Protein AF-A0A8T4DI72-F1 (afdb_monomer_lite)

Structure (mmCIF, N/CA/C/O backbone):
data_AF-A0A8T4DI72-F1
#
_entry.id   AF-A0A8T4DI72-F1
#
loop_
_atom_site.group_PDB
_atom_site.id
_atom_site.type_symbol
_atom_site.label_atom_id
_atom_site.label_alt_id
_atom_site.label_comp_id
_atom_site.label_asym_id
_atom_site.label_entity_id
_atom_site.label_seq_id
_atom_site.pdbx_PDB_ins_code
_atom_site.Cartn_x
_atom_site.Cartn_y
_atom_site.Cartn_z
_atom_site.occupancy
_atom_site.B_iso_or_equiv
_atom_site.auth_seq_id
_atom_site.auth_comp_id
_atom_site.auth_asym_id
_atom_site.auth_atom_id
_atom_site.pdbx_PDB_model_num
ATOM 1 N N . MET A 1 1 ? 12.037 14.834 -6.290 1.00 60.59 1 MET A N 1
ATOM 2 C CA . MET A 1 1 ? 12.516 15.166 -7.660 1.00 60.59 1 MET A CA 1
ATOM 3 C C . MET A 1 1 ? 11.352 15.001 -8.635 1.00 60.59 1 MET A C 1
ATOM 5 O O . MET A 1 1 ? 10.594 14.055 -8.470 1.00 60.59 1 MET A O 1
ATOM 9 N N . GLN A 1 2 ? 11.134 15.890 -9.614 1.00 81.88 2 GLN A N 1
ATOM 10 C CA . GLN A 1 2 ? 10.012 15.704 -10.550 1.00 81.88 2 GLN A CA 1
ATOM 11 C C . GLN A 1 2 ? 10.439 14.781 -11.698 1.00 81.88 2 GLN A C 1
ATOM 13 O O . GLN A 1 2 ? 11.236 15.168 -12.548 1.00 81.88 2 GLN A O 1
ATOM 18 N N . VAL A 1 3 ? 9.948 13.540 -11.690 1.00 88.25 3 VAL A N 1
ATOM 19 C CA . VAL A 1 3 ? 10.231 12.556 -12.745 1.00 88.25 3 VAL A CA 1
ATOM 20 C C . VAL A 1 3 ? 9.427 12.928 -14.000 1.00 88.25 3 VAL A C 1
ATOM 22 O O . VAL A 1 3 ? 8.204 13.061 -13.892 1.00 88.25 3 VAL A O 1
ATOM 25 N N . PRO A 1 4 ? 10.058 13.085 -15.178 1.00 93.19 4 PRO A N 1
ATOM 26 C CA . PRO A 1 4 ? 9.347 13.357 -16.428 1.00 93.19 4 PRO A CA 1
ATOM 27 C C . PRO A 1 4 ? 8.336 12.254 -16.767 1.00 93.19 4 PRO A C 1
ATOM 29 O O . PRO A 1 4 ? 8.618 11.071 -16.578 1.00 93.19 4 PRO A O 1
ATOM 32 N N . THR A 1 5 ? 7.148 12.629 -17.250 1.00 92.94 5 THR A N 1
ATOM 33 C CA . THR A 1 5 ? 6.047 11.674 -17.514 1.00 92.94 5 THR A CA 1
ATOM 34 C C . THR A 1 5 ? 6.316 10.734 -18.690 1.00 92.94 5 THR A C 1
ATOM 36 O O . THR A 1 5 ? 5.751 9.644 -18.742 1.00 92.94 5 THR A O 1
ATOM 39 N N . ASP A 1 6 ? 7.207 11.131 -19.592 1.00 94.88 6 ASP A N 1
ATOM 40 C CA . ASP A 1 6 ? 7.711 10.373 -20.737 1.00 94.88 6 ASP A CA 1
ATOM 41 C C . ASP A 1 6 ? 8.897 9.457 -20.383 1.00 94.88 6 ASP A C 1
ATOM 43 O O . ASP A 1 6 ? 9.331 8.650 -21.206 1.00 94.88 6 ASP A O 1
ATOM 47 N N . HIS A 1 7 ? 9.413 9.528 -19.152 1.00 95.88 7 HIS A N 1
ATOM 48 C CA . HIS A 1 7 ? 10.519 8.684 -18.722 1.00 95.88 7 HIS A CA 1
ATOM 49 C C . HIS A 1 7 ? 10.101 7.198 -18.714 1.00 95.88 7 HIS A C 1
ATOM 51 O O . HIS A 1 7 ? 9.090 6.847 -18.096 1.00 95.88 7 HIS A O 1
ATOM 57 N N . PRO A 1 8 ? 10.905 6.271 -19.272 1.00 95.44 8 PRO A N 1
ATOM 58 C CA . PRO A 1 8 ? 10.538 4.851 -19.374 1.00 95.44 8 PRO A CA 1
ATOM 59 C C . PRO A 1 8 ? 10.293 4.180 -18.012 1.00 95.44 8 PRO A C 1
ATOM 61 O O . PRO A 1 8 ? 9.556 3.205 -17.907 1.00 95.44 8 PRO A O 1
ATOM 64 N N . ARG A 1 9 ? 10.890 4.720 -16.944 1.00 96.12 9 ARG A N 1
ATOM 65 C CA . ARG A 1 9 ? 10.725 4.261 -15.551 1.00 96.12 9 ARG A CA 1
ATOM 66 C C . ARG A 1 9 ? 9.803 5.142 -14.705 1.00 96.12 9 ARG A C 1
ATOM 68 O O . ARG A 1 9 ? 9.846 5.041 -13.482 1.00 96.12 9 ARG A O 1
ATOM 75 N N . TYR A 1 10 ? 9.003 6.017 -15.320 1.00 95.81 10 TYR A N 1
ATOM 76 C CA . TYR A 1 10 ? 8.198 7.017 -14.606 1.00 95.81 10 TYR A CA 1
ATOM 77 C C . TYR A 1 10 ? 7.398 6.420 -13.441 1.00 95.81 10 TYR A C 1
ATOM 79 O O . TYR A 1 10 ? 7.461 6.933 -12.327 1.00 95.81 10 TYR A O 1
ATOM 87 N N . ARG A 1 11 ? 6.697 5.302 -13.674 1.00 94.19 11 ARG A N 1
ATOM 88 C CA . ARG A 1 11 ? 5.857 4.651 -12.655 1.00 94.19 11 ARG A CA 1
ATOM 89 C C . ARG A 1 11 ? 6.662 4.183 -11.439 1.00 94.19 11 ARG A C 1
ATOM 91 O O . ARG A 1 11 ? 6.336 4.584 -10.327 1.00 94.19 11 ARG A O 1
ATOM 98 N N . SER A 1 12 ? 7.722 3.400 -11.651 1.00 96.12 12 SER A N 1
ATOM 99 C CA . SER A 1 12 ? 8.588 2.896 -10.569 1.00 96.12 12 SER A CA 1
ATOM 100 C C . SER A 1 12 ? 9.216 4.049 -9.778 1.00 96.12 12 SER A C 1
ATOM 102 O O . SER A 1 12 ? 9.127 4.080 -8.553 1.00 96.12 12 SER A O 1
ATOM 104 N N . LEU A 1 13 ? 9.745 5.071 -10.460 1.00 96.75 13 LEU A N 1
ATOM 105 C CA . LEU A 1 13 ? 10.348 6.222 -9.783 1.00 96.75 13 LEU A CA 1
ATOM 106 C C . LEU A 1 13 ? 9.318 7.045 -8.996 1.00 96.75 13 LEU A C 1
ATOM 108 O O . LEU A 1 13 ? 9.590 7.444 -7.869 1.00 96.75 13 LEU A O 1
ATOM 112 N N . LYS A 1 14 ? 8.114 7.255 -9.539 1.00 96.19 14 LYS A N 1
ATOM 113 C CA . LYS A 1 14 ? 7.038 7.967 -8.836 1.00 96.19 14 LYS A CA 1
ATOM 114 C C . LYS A 1 14 ? 6.628 7.257 -7.546 1.00 96.19 14 LYS A C 1
ATOM 116 O O . LYS A 1 14 ? 6.424 7.917 -6.534 1.00 96.19 14 LYS A O 1
ATOM 121 N N . ILE A 1 15 ? 6.522 5.929 -7.571 1.00 96.62 15 ILE A N 1
ATOM 122 C CA . ILE A 1 15 ? 6.175 5.122 -6.392 1.00 96.62 15 ILE A CA 1
ATOM 123 C C . ILE A 1 15 ? 7.251 5.258 -5.302 1.00 96.62 15 ILE A C 1
ATOM 125 O O . ILE A 1 15 ? 6.914 5.427 -4.129 1.00 96.62 15 ILE A O 1
ATOM 129 N N . ARG A 1 16 ? 8.538 5.274 -5.675 1.00 97.31 16 ARG A N 1
ATOM 130 C CA . ARG A 1 16 ? 9.635 5.527 -4.725 1.00 97.31 16 ARG A CA 1
ATOM 131 C C . ARG A 1 16 ? 9.524 6.900 -4.070 1.00 97.31 16 ARG A C 1
ATOM 133 O O . ARG A 1 16 ? 9.628 6.990 -2.852 1.00 97.31 16 ARG A O 1
ATOM 140 N N . GLU A 1 17 ? 9.263 7.947 -4.851 1.00 96.00 17 GLU A N 1
ATOM 141 C CA . GLU A 1 17 ? 9.092 9.307 -4.318 1.00 96.00 17 GLU A CA 1
ATOM 142 C C . GLU A 1 17 ? 7.899 9.392 -3.353 1.00 96.00 17 GLU A C 1
ATOM 144 O O . GLU A 1 17 ? 8.000 10.043 -2.316 1.00 96.00 17 GLU A O 1
ATOM 149 N N . LEU A 1 18 ? 6.790 8.693 -3.638 1.00 96.19 18 LEU A N 1
ATOM 150 C CA . LEU A 1 18 ? 5.643 8.625 -2.722 1.00 96.19 18 LEU A CA 1
ATOM 151 C C . LEU A 1 18 ? 6.012 7.986 -1.379 1.00 96.19 18 LEU A C 1
ATOM 153 O O . LEU A 1 18 ? 5.560 8.450 -0.336 1.00 96.19 18 LEU A O 1
ATOM 157 N N . LEU A 1 19 ? 6.854 6.952 -1.381 1.00 97.31 19 LEU A N 1
ATOM 158 C CA . LEU A 1 19 ? 7.314 6.316 -0.147 1.00 97.31 19 LEU A CA 1
ATOM 159 C C . LEU A 1 19 ? 8.327 7.155 0.622 1.00 97.31 19 LEU A C 1
ATOM 161 O O . LEU A 1 19 ? 8.276 7.165 1.850 1.00 97.31 19 LEU A O 1
ATOM 165 N N . VAL A 1 20 ? 9.229 7.852 -0.074 1.00 97.00 20 VAL A N 1
ATOM 166 C CA . VAL A 1 20 ? 10.148 8.812 0.556 1.00 97.00 20 VAL A CA 1
ATOM 167 C C . VAL A 1 20 ? 9.341 9.909 1.239 1.00 97.00 20 VAL A C 1
ATOM 169 O O . VAL A 1 20 ? 9.521 10.130 2.433 1.00 97.00 20 VAL A O 1
ATOM 172 N N . LYS A 1 21 ? 8.364 10.489 0.534 1.00 96.00 21 LYS A N 1
ATOM 173 C CA . LYS A 1 21 ? 7.436 11.455 1.122 1.00 96.00 21 LYS A CA 1
ATOM 174 C C . LYS A 1 21 ? 6.670 10.859 2.305 1.00 96.00 21 LYS A C 1
ATOM 176 O O . LYS A 1 21 ? 6.602 11.469 3.361 1.00 96.00 21 LYS A O 1
ATOM 181 N N . GLY A 1 22 ? 6.158 9.636 2.178 1.00 96.44 22 GLY A N 1
ATOM 182 C CA . GLY A 1 22 ? 5.486 8.947 3.279 1.00 96.44 22 GLY A CA 1
ATOM 183 C C . GLY A 1 22 ? 6.385 8.732 4.503 1.00 96.44 22 GLY A C 1
ATOM 184 O O . GLY A 1 22 ? 5.889 8.736 5.628 1.00 96.44 22 GLY A O 1
ATOM 185 N N . LEU A 1 23 ? 7.697 8.549 4.319 1.00 96.56 23 LEU A N 1
ATOM 186 C CA . LEU A 1 23 ? 8.661 8.472 5.421 1.00 96.56 23 LEU A CA 1
ATOM 187 C C . LEU A 1 23 ? 8.865 9.847 6.071 1.00 96.56 23 LEU A C 1
ATOM 189 O O . LEU A 1 23 ? 8.869 9.933 7.297 1.00 96.56 23 LEU A O 1
ATOM 193 N N . GLU A 1 24 ? 9.016 10.901 5.268 1.00 96.06 24 GLU A N 1
ATOM 194 C CA . GLU A 1 24 ? 9.146 12.292 5.733 1.00 96.06 24 GLU A CA 1
ATOM 195 C C . GLU A 1 24 ? 7.898 12.752 6.503 1.00 96.06 24 GLU A C 1
ATOM 197 O O . GLU A 1 24 ? 8.007 13.360 7.569 1.00 96.06 24 GLU A O 1
ATOM 202 N N . ASP A 1 25 ? 6.716 12.354 6.030 1.00 95.38 25 ASP A N 1
ATOM 203 C CA . ASP A 1 25 ? 5.421 12.611 6.662 1.00 95.38 25 ASP A CA 1
ATOM 204 C C . ASP A 1 25 ? 5.193 11.738 7.916 1.00 95.38 25 ASP A C 1
ATOM 206 O O . ASP A 1 25 ? 4.195 11.899 8.619 1.00 95.38 25 ASP A O 1
ATOM 210 N N . GLY A 1 26 ? 6.111 10.818 8.242 1.00 95.06 26 GLY A N 1
ATOM 211 C CA . GLY A 1 26 ? 6.049 9.943 9.421 1.00 95.06 26 GLY A CA 1
ATOM 212 C C . GLY A 1 26 ? 5.032 8.798 9.322 1.00 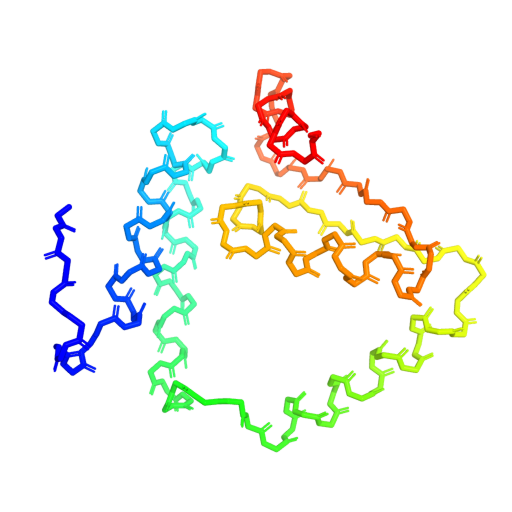95.06 26 GLY A C 1
ATOM 213 O O . GLY A 1 26 ? 4.737 8.148 10.321 1.00 95.06 26 GLY A O 1
ATOM 214 N N . ILE A 1 27 ? 4.505 8.531 8.127 1.00 95.94 27 ILE A N 1
ATOM 215 C CA . ILE A 1 27 ? 3.530 7.472 7.817 1.00 95.94 27 ILE A CA 1
ATOM 216 C C . ILE A 1 27 ? 4.264 6.141 7.577 1.00 95.94 27 ILE A C 1
ATOM 218 O O . ILE A 1 27 ? 3.898 5.079 8.099 1.00 95.94 27 ILE A O 1
ATOM 222 N N . VAL A 1 28 ? 5.356 6.177 6.816 1.00 96.50 28 VAL A N 1
ATOM 223 C CA . VAL A 1 28 ? 6.187 5.017 6.465 1.00 96.50 28 VAL A CA 1
ATOM 224 C C . VAL A 1 28 ? 7.347 4.904 7.453 1.00 96.50 28 VAL A C 1
ATOM 226 O O . VAL A 1 28 ? 7.963 5.890 7.829 1.00 96.50 28 VAL A O 1
ATOM 229 N N . GLY A 1 29 ? 7.665 3.689 7.898 1.00 93.44 29 GLY A N 1
ATOM 230 C CA . GLY A 1 29 ? 8.853 3.439 8.718 1.00 93.44 29 GLY A CA 1
ATOM 231 C C . GLY A 1 29 ? 10.087 3.233 7.839 1.00 93.44 29 GLY A C 1
ATOM 232 O O . GLY A 1 29 ? 9.961 2.795 6.699 1.00 93.44 29 GLY A O 1
ATOM 233 N N . LYS A 1 30 ? 11.299 3.446 8.369 1.00 94.62 30 LYS A N 1
ATOM 234 C CA . LYS A 1 30 ? 12.556 3.244 7.610 1.00 94.62 30 LYS A CA 1
ATOM 235 C C . LYS A 1 30 ? 12.650 1.851 6.966 1.00 94.62 30 LYS A C 1
ATOM 237 O O . LYS A 1 30 ? 13.039 1.715 5.810 1.00 94.62 30 LYS A O 1
ATOM 242 N N . THR A 1 31 ? 12.229 0.814 7.689 1.00 94.81 31 THR A N 1
ATOM 243 C CA . THR A 1 31 ? 12.169 -0.574 7.193 1.00 94.81 31 THR A CA 1
ATOM 244 C C . THR A 1 31 ? 11.139 -0.775 6.078 1.00 94.81 31 THR A C 1
ATOM 246 O O . THR A 1 31 ? 11.288 -1.693 5.273 1.00 94.81 31 THR A O 1
ATOM 249 N N . GLY A 1 32 ? 10.135 0.101 5.982 1.00 94.88 32 GLY A N 1
ATOM 250 C CA . GLY A 1 32 ? 9.142 0.130 4.910 1.00 94.88 32 GLY A CA 1
ATOM 251 C C . GLY A 1 32 ? 9.741 0.483 3.548 1.00 94.88 32 GLY A C 1
ATOM 252 O O . GLY A 1 32 ? 9.336 -0.112 2.550 1.00 94.88 32 GLY A O 1
ATOM 253 N N . LEU A 1 33 ? 10.758 1.356 3.501 1.00 96.75 33 LEU A N 1
ATOM 254 C CA . LEU A 1 33 ? 11.505 1.636 2.266 1.00 96.75 33 LEU A CA 1
ATOM 255 C C . LEU A 1 33 ? 12.273 0.401 1.783 1.00 96.75 33 LEU A C 1
ATOM 257 O O . LEU A 1 33 ? 12.227 0.046 0.608 1.00 96.75 33 LEU A O 1
ATOM 261 N N . ILE A 1 34 ? 12.931 -0.302 2.709 1.00 97.56 34 ILE A N 1
ATOM 262 C CA . ILE A 1 34 ? 13.665 -1.539 2.402 1.00 97.56 34 ILE A CA 1
ATOM 263 C C . ILE A 1 34 ? 12.690 -2.619 1.917 1.00 97.56 34 ILE A C 1
ATOM 265 O O . ILE A 1 34 ? 12.971 -3.331 0.956 1.00 97.56 34 ILE A O 1
ATOM 269 N N . ALA A 1 35 ? 11.526 -2.734 2.563 1.00 97.69 35 ALA A N 1
ATOM 270 C CA . ALA A 1 35 ? 10.478 -3.658 2.146 1.00 97.69 35 ALA A CA 1
ATOM 271 C C . ALA A 1 35 ? 9.978 -3.366 0.728 1.00 97.69 35 ALA A C 1
ATOM 273 O O . ALA A 1 35 ? 9.769 -4.305 -0.038 1.00 97.69 35 ALA A O 1
ATOM 274 N N . HIS A 1 36 ? 9.857 -2.091 0.355 1.00 98.19 36 HIS A N 1
ATOM 275 C CA . HIS A 1 36 ? 9.494 -1.722 -1.005 1.00 98.19 36 HIS A CA 1
ATOM 276 C C . HIS A 1 36 ? 10.550 -2.136 -2.030 1.00 98.19 36 HIS A C 1
ATOM 278 O O . HIS A 1 36 ? 10.197 -2.756 -3.027 1.00 98.19 36 HIS A O 1
ATOM 284 N N . GLY A 1 37 ? 11.837 -1.896 -1.754 1.00 98.06 37 GLY A N 1
ATOM 285 C CA . GLY A 1 37 ? 12.919 -2.328 -2.646 1.00 98.06 37 GLY A CA 1
ATOM 286 C C . GLY A 1 37 ? 12.932 -3.845 -2.885 1.00 98.06 37 GLY A C 1
ATOM 287 O O . GLY A 1 37 ? 13.188 -4.291 -4.002 1.00 98.06 37 GLY A O 1
ATOM 288 N N . ARG A 1 38 ? 12.577 -4.654 -1.871 1.00 98.38 38 ARG A N 1
ATOM 289 C CA . ARG A 1 38 ? 12.369 -6.104 -2.057 1.00 98.38 38 ARG A CA 1
ATOM 290 C C . ARG A 1 38 ? 11.191 -6.402 -2.984 1.00 98.38 38 ARG A C 1
ATOM 292 O O . ARG A 1 38 ? 11.296 -7.293 -3.817 1.00 98.38 38 ARG A O 1
ATOM 299 N N . GLY A 1 39 ? 10.088 -5.668 -2.838 1.00 98.12 39 GLY A N 1
ATOM 300 C CA . GLY A 1 39 ? 8.926 -5.775 -3.719 1.00 98.12 39 GLY A CA 1
ATOM 301 C C . GLY A 1 39 ? 9.270 -5.448 -5.171 1.00 98.12 39 GLY A C 1
ATOM 302 O O . GLY A 1 39 ? 8.971 -6.247 -6.050 1.00 98.12 39 GLY A O 1
ATOM 303 N N . GLU A 1 40 ? 9.976 -4.339 -5.413 1.00 98.06 40 GLU A N 1
ATOM 304 C CA . GLU A 1 40 ? 10.427 -3.962 -6.758 1.00 98.06 40 GLU A CA 1
ATOM 305 C C . GLU A 1 40 ? 11.312 -5.041 -7.386 1.00 98.06 40 GLU A C 1
ATOM 307 O O . GLU A 1 40 ? 11.138 -5.350 -8.559 1.00 98.06 40 GLU A O 1
ATOM 312 N N . ALA A 1 41 ? 12.217 -5.666 -6.622 1.00 98.50 41 ALA A N 1
ATOM 313 C CA . ALA A 1 41 ? 13.046 -6.758 -7.135 1.00 98.50 41 ALA A CA 1
ATOM 314 C C . ALA A 1 41 ? 12.207 -7.927 -7.692 1.00 98.50 41 ALA A C 1
ATOM 316 O O . ALA A 1 41 ? 12.524 -8.447 -8.760 1.00 98.50 41 ALA A O 1
ATOM 317 N N . PHE A 1 42 ? 11.118 -8.309 -7.014 1.00 98.31 42 PHE A N 1
ATOM 318 C CA . PHE A 1 42 ? 10.175 -9.302 -7.544 1.00 98.31 42 PHE A CA 1
ATOM 319 C C . PHE A 1 42 ? 9.342 -8.759 -8.705 1.00 98.31 42 PHE A C 1
ATOM 321 O O . PHE A 1 42 ? 9.073 -9.494 -9.650 1.00 98.31 42 PHE A O 1
ATOM 328 N N . ASP A 1 43 ? 8.957 -7.486 -8.667 1.00 98.06 43 ASP A N 1
ATOM 329 C CA . ASP A 1 43 ? 8.183 -6.857 -9.738 1.00 98.06 43 ASP A CA 1
ATOM 330 C C . ASP A 1 43 ? 8.957 -6.870 -11.068 1.00 98.06 43 ASP A C 1
ATOM 332 O O . ASP A 1 43 ? 8.398 -7.207 -12.111 1.00 98.06 43 ASP A O 1
ATOM 336 N N . TYR A 1 44 ? 10.279 -6.653 -11.025 1.00 97.69 44 TYR A N 1
ATOM 337 C CA . TYR A 1 44 ? 11.164 -6.843 -12.181 1.00 97.69 44 TYR A CA 1
ATOM 338 C C . TYR A 1 44 ? 11.132 -8.284 -12.719 1.00 97.69 44 TYR A C 1
ATOM 340 O O . TYR A 1 44 ? 11.089 -8.473 -13.935 1.00 97.69 44 TYR A O 1
ATOM 348 N N . LEU A 1 45 ? 11.117 -9.302 -11.846 1.00 98.19 45 LEU A N 1
ATOM 349 C CA . LEU A 1 45 ? 11.003 -10.710 -12.263 1.00 98.19 45 LEU A CA 1
ATOM 350 C C . LEU A 1 45 ? 9.645 -11.012 -12.912 1.00 98.19 45 LEU A C 1
ATOM 352 O O . LEU A 1 45 ? 9.569 -11.826 -13.829 1.00 98.19 45 LEU A O 1
ATOM 356 N N . TYR A 1 46 ? 8.586 -10.326 -12.477 1.00 97.38 46 TYR A N 1
ATOM 357 C CA . TYR A 1 46 ? 7.242 -10.423 -13.051 1.00 97.38 46 TYR A CA 1
ATOM 358 C C . TYR A 1 46 ? 6.975 -9.405 -14.168 1.00 97.38 46 TYR A C 1
ATOM 360 O O . TYR A 1 46 ? 5.821 -9.181 -14.539 1.00 97.38 46 TYR A O 1
AT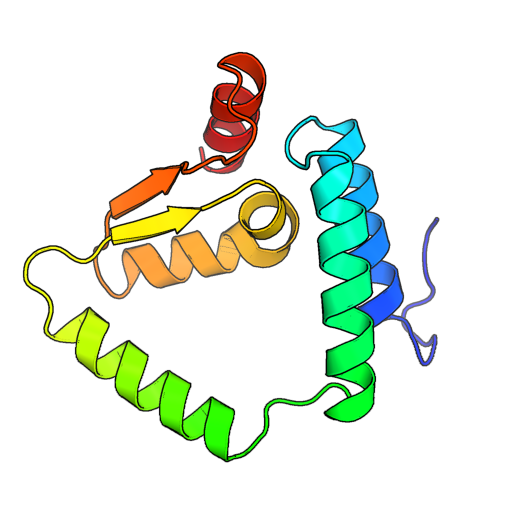OM 368 N N . ALA A 1 47 ? 8.024 -8.801 -14.733 1.00 97.19 47 ALA A N 1
ATOM 369 C CA . ALA A 1 47 ? 7.930 -7.837 -15.827 1.00 97.19 47 ALA A CA 1
ATOM 370 C C . ALA A 1 47 ? 6.967 -6.662 -15.551 1.00 97.19 47 ALA A C 1
ATOM 372 O O . ALA A 1 47 ? 6.370 -6.123 -16.488 1.00 97.19 47 ALA A O 1
ATOM 373 N N . GLU A 1 48 ? 6.817 -6.280 -14.279 1.00 97.44 48 GLU A N 1
ATOM 374 C CA . GLU A 1 48 ? 6.028 -5.136 -13.801 1.00 97.44 48 GLU A CA 1
ATOM 375 C C . GLU A 1 48 ? 4.559 -5.184 -14.242 1.00 97.44 48 GLU A C 1
ATOM 377 O O . GLU A 1 48 ? 3.948 -4.176 -14.618 1.00 97.44 48 GLU A O 1
ATOM 382 N N . LYS A 1 49 ? 3.990 -6.395 -14.265 1.00 97.12 49 LYS A N 1
ATOM 383 C CA . LYS A 1 49 ? 2.624 -6.663 -14.726 1.00 97.12 49 LYS A CA 1
ATOM 384 C C . LYS A 1 49 ? 1.928 -7.687 -13.842 1.00 97.12 49 LYS A C 1
ATOM 386 O O . LYS A 1 49 ? 2.530 -8.658 -13.384 1.00 97.12 49 LYS A O 1
ATOM 391 N N . SER A 1 50 ? 0.617 -7.516 -13.688 1.00 97.94 50 SER A N 1
ATOM 392 C CA . SER A 1 50 ? -0.246 -8.527 -13.080 1.00 97.94 50 SER A CA 1
ATOM 393 C C . SER A 1 50 ? -0.255 -9.794 -13.933 1.00 97.94 50 SER A C 1
ATOM 395 O O . SER A 1 50 ? -0.662 -9.777 -15.095 1.00 97.94 50 SER A O 1
ATOM 397 N N . GLN A 1 51 ? 0.196 -10.893 -13.341 1.00 98.31 51 GLN A N 1
ATOM 398 C CA . GLN A 1 51 ? 0.268 -12.200 -13.987 1.00 98.31 51 GLN A CA 1
ATOM 399 C C . GLN A 1 51 ? -1.082 -12.926 -13.942 1.00 98.31 51 GLN A C 1
ATOM 401 O O . GLN A 1 51 ? -1.936 -12.609 -13.114 1.00 98.31 51 GLN A O 1
ATOM 406 N N . GLY A 1 52 ? -1.266 -13.947 -14.787 1.00 98.44 52 GLY A N 1
ATOM 407 C CA . GLY A 1 52 ? -2.516 -14.720 -14.848 1.00 98.44 52 GLY A CA 1
ATOM 408 C C . GLY A 1 52 ? -2.935 -15.309 -13.495 1.00 98.44 52 GLY A C 1
ATOM 409 O O . GLY A 1 52 ? -4.068 -15.105 -13.066 1.00 98.44 52 GLY A O 1
ATOM 410 N N . PHE A 1 53 ? -1.993 -15.927 -12.774 1.00 97.94 53 PHE A N 1
ATOM 411 C CA . PHE A 1 53 ? -2.239 -16.472 -11.432 1.00 97.94 53 PHE A CA 1
ATOM 412 C C . PHE A 1 53 ? -2.642 -15.389 -10.417 1.00 97.94 53 PHE A C 1
ATOM 414 O O . PHE A 1 53 ? -3.447 -15.636 -9.523 1.00 97.94 53 PHE A O 1
ATOM 421 N N . ALA A 1 54 ? -2.110 -14.169 -10.556 1.00 98.38 54 ALA A N 1
ATOM 422 C CA . ALA A 1 54 ? -2.443 -13.061 -9.668 1.00 98.38 54 ALA A CA 1
ATOM 423 C C . ALA A 1 54 ? -3.866 -12.557 -9.937 1.00 98.38 54 ALA A C 1
ATOM 425 O O . ALA A 1 54 ? -4.605 -12.281 -8.998 1.00 98.38 54 ALA A O 1
ATOM 426 N N . LEU A 1 55 ? -4.279 -12.483 -11.206 1.00 98.62 55 LEU A N 1
ATOM 427 C CA . LEU A 1 55 ? -5.643 -12.100 -11.582 1.00 98.62 55 LEU A CA 1
ATOM 428 C C . LEU A 1 55 ? -6.682 -13.122 -11.101 1.00 98.62 55 LEU A C 1
ATOM 430 O O . LEU A 1 55 ? -7.765 -12.734 -10.665 1.00 98.62 55 LEU A O 1
ATOM 434 N N . GLU A 1 56 ? -6.353 -14.412 -11.147 1.00 98.69 56 GLU A N 1
ATOM 435 C CA . GLU A 1 56 ? -7.197 -15.475 -10.597 1.00 98.69 56 GLU A CA 1
ATOM 436 C C . GLU A 1 56 ? -7.340 -15.349 -9.073 1.00 98.69 56 GLU A C 1
ATOM 438 O O . GLU A 1 56 ? -8.459 -15.316 -8.558 1.00 98.69 56 GLU A O 1
ATOM 443 N N . ALA A 1 57 ? -6.225 -15.158 -8.361 1.00 98.62 57 ALA A N 1
ATOM 444 C CA . ALA A 1 57 ? -6.234 -14.932 -6.918 1.00 98.62 57 ALA A CA 1
ATOM 445 C C . ALA A 1 57 ? -7.014 -13.665 -6.525 1.00 98.62 57 ALA A C 1
ATOM 447 O O . ALA A 1 57 ? -7.756 -13.681 -5.547 1.00 98.62 57 ALA A O 1
ATOM 448 N N . ILE A 1 58 ? -6.906 -12.578 -7.300 1.00 98.38 58 ILE A N 1
ATOM 449 C CA . ILE A 1 58 ? -7.681 -11.346 -7.075 1.00 98.38 58 ILE A CA 1
ATOM 450 C C . ILE A 1 58 ? -9.187 -11.624 -7.169 1.00 98.38 58 ILE A C 1
ATOM 452 O O . ILE A 1 58 ? -9.941 -11.152 -6.320 1.00 98.38 58 ILE A O 1
ATOM 456 N N . ARG A 1 59 ? -9.637 -12.412 -8.158 1.00 98.44 59 ARG A N 1
ATOM 457 C CA . ARG A 1 59 ? -11.058 -12.778 -8.301 1.00 98.44 59 ARG A CA 1
ATOM 458 C C . ARG A 1 59 ? -11.556 -13.607 -7.120 1.00 98.44 59 ARG A C 1
ATOM 460 O O . ARG A 1 59 ? -12.634 -13.322 -6.603 1.00 98.44 59 ARG A O 1
ATOM 467 N N . ALA A 1 60 ? -10.772 -14.592 -6.682 1.00 98.62 60 ALA A N 1
ATOM 468 C CA . ALA A 1 60 ? -11.109 -15.406 -5.517 1.00 98.62 60 ALA A CA 1
ATOM 469 C C . ALA A 1 60 ? -11.184 -14.555 -4.239 1.00 98.62 60 ALA A C 1
ATOM 471 O O . ALA A 1 60 ? -12.180 -14.614 -3.526 1.00 98.62 60 ALA A O 1
ATOM 472 N N . SER A 1 61 ? -10.192 -13.693 -3.994 1.00 97.75 61 SER A N 1
ATOM 473 C CA . SER A 1 61 ? -10.180 -12.778 -2.846 1.00 97.75 61 SER A CA 1
ATOM 474 C C . SER A 1 61 ? -11.366 -11.814 -2.849 1.00 97.75 61 SER A C 1
ATOM 476 O O . SER A 1 61 ? -11.959 -11.581 -1.801 1.00 97.75 61 SER A O 1
ATOM 478 N N . ALA A 1 62 ? -11.752 -11.285 -4.014 1.00 97.19 62 ALA A N 1
ATOM 479 C CA . ALA A 1 62 ? -12.931 -10.430 -4.132 1.00 97.19 62 ALA A CA 1
ATOM 480 C C . ALA A 1 62 ? -14.220 -11.178 -3.752 1.00 97.19 62 ALA A C 1
ATOM 482 O O . ALA A 1 62 ? -15.035 -10.639 -3.008 1.00 97.19 62 ALA A O 1
ATOM 483 N N . ALA A 1 63 ? -14.387 -12.426 -4.206 1.00 97.44 63 ALA A N 1
ATOM 484 C CA . ALA A 1 63 ? -15.523 -13.258 -3.812 1.00 97.44 63 ALA A CA 1
ATOM 485 C C . ALA A 1 63 ? -15.523 -13.546 -2.302 1.00 97.44 63 ALA A C 1
ATOM 487 O O . ALA A 1 63 ? -16.558 -13.410 -1.659 1.00 97.44 63 ALA A O 1
ATOM 488 N N . THR A 1 64 ? -14.363 -13.872 -1.724 1.00 97.12 64 THR A N 1
ATOM 489 C CA . THR A 1 64 ? -14.216 -14.081 -0.277 1.00 97.12 64 THR A CA 1
ATOM 490 C C . THR A 1 64 ? -14.627 -12.846 0.519 1.00 97.12 64 THR A C 1
ATOM 492 O O . THR A 1 64 ? -15.358 -12.970 1.494 1.00 97.12 64 THR A O 1
ATOM 495 N N . LEU A 1 65 ? -14.198 -11.654 0.095 1.00 96.94 65 LEU A N 1
ATOM 496 C CA . LEU A 1 65 ? -14.552 -10.401 0.764 1.00 96.94 65 LEU A CA 1
ATOM 497 C C . LEU A 1 65 ? -16.047 -10.077 0.648 1.00 96.94 65 LEU A C 1
ATOM 499 O O . LEU A 1 65 ? -16.634 -9.604 1.612 1.00 96.94 65 LEU A O 1
ATOM 503 N N . LEU A 1 66 ? -16.669 -10.360 -0.502 1.00 96.25 66 LEU A N 1
ATOM 504 C CA . LEU A 1 66 ? -18.108 -10.160 -0.717 1.00 96.25 66 LEU A CA 1
ATOM 505 C C . LEU A 1 66 ? -18.987 -11.115 0.103 1.00 96.25 66 LEU A C 1
ATOM 507 O O . LEU A 1 66 ? -20.136 -10.786 0.383 1.00 96.25 66 LEU A O 1
ATOM 511 N N . LEU A 1 67 ? -18.474 -12.299 0.437 1.00 96.38 67 LEU A N 1
ATOM 512 C CA . LEU A 1 67 ? -19.195 -13.330 1.189 1.00 96.38 67 LEU A CA 1
ATOM 513 C C . LEU A 1 67 ? -18.912 -13.293 2.696 1.00 96.38 67 LEU A C 1
ATOM 515 O O . LEU A 1 67 ? -19.499 -14.078 3.436 1.00 96.38 67 LEU A O 1
ATOM 519 N N . ALA A 1 68 ? -17.994 -12.441 3.151 1.00 97.25 68 ALA A N 1
ATOM 520 C CA . ALA A 1 68 ? -17.641 -12.338 4.558 1.00 97.25 68 ALA A CA 1
ATOM 521 C C . ALA A 1 68 ? -18.710 -11.566 5.346 1.00 97.25 68 ALA A C 1
ATOM 523 O O . ALA A 1 68 ? -19.185 -10.528 4.892 1.00 97.25 68 ALA A O 1
ATOM 524 N N . ASP A 1 69 ? -19.020 -12.025 6.562 1.00 96.25 69 ASP A N 1
ATOM 525 C CA . ASP A 1 69 ? -19.956 -11.325 7.456 1.00 96.25 69 ASP A CA 1
ATOM 526 C C . ASP A 1 69 ? -19.366 -10.010 7.997 1.00 96.25 69 ASP A C 1
ATOM 528 O O . ASP A 1 69 ? -20.065 -9.008 8.137 1.00 96.25 69 ASP A O 1
ATOM 532 N N . HIS A 1 70 ? -18.060 -10.011 8.288 1.00 96.25 70 HIS A N 1
ATOM 533 C CA . HIS A 1 70 ? -17.335 -8.882 8.879 1.00 96.25 70 HIS A CA 1
ATOM 534 C C . HIS A 1 70 ? -15.953 -8.707 8.222 1.00 96.25 70 HIS A C 1
ATOM 536 O O . HIS A 1 70 ? -14.929 -9.024 8.837 1.00 96.25 70 HIS A O 1
ATOM 542 N N . PRO A 1 71 ? -15.888 -8.276 6.948 1.00 97.31 71 PRO A N 1
ATOM 543 C CA . PRO A 1 71 ? -14.616 -8.048 6.276 1.00 97.31 71 PRO A CA 1
ATOM 544 C C . PRO A 1 71 ? -13.880 -6.849 6.889 1.00 97.31 71 PRO A C 1
ATOM 546 O O . PRO A 1 71 ? -14.461 -5.788 7.110 1.00 97.31 71 PRO A O 1
ATOM 549 N N . VAL A 1 72 ? -12.572 -7.006 7.103 1.00 97.81 72 VAL A N 1
ATOM 550 C CA . VAL A 1 72 ? -11.681 -5.941 7.584 1.00 97.81 72 VAL A CA 1
ATOM 551 C C . VAL A 1 72 ? -10.468 -5.842 6.663 1.00 97.81 72 VAL A C 1
ATOM 553 O O . VAL A 1 72 ? -9.831 -6.848 6.341 1.00 97.81 72 VAL A O 1
ATOM 556 N N . ILE A 1 73 ? -10.127 -4.625 6.240 1.00 97.56 73 ILE A N 1
ATOM 557 C CA . ILE A 1 73 ? -8.949 -4.322 5.427 1.00 97.56 73 ILE A CA 1
ATOM 558 C C . ILE A 1 73 ? -7.866 -3.739 6.336 1.00 97.56 73 ILE A C 1
ATOM 560 O O . ILE A 1 73 ? -7.987 -2.628 6.849 1.00 97.56 73 ILE A O 1
ATOM 564 N N . SER A 1 74 ? -6.770 -4.475 6.508 1.00 97.31 74 SER A N 1
ATOM 565 C CA . SER A 1 74 ? -5.623 -3.995 7.276 1.00 97.31 74 SER A CA 1
ATOM 566 C C . SER A 1 74 ? -4.781 -3.000 6.471 1.00 97.31 74 S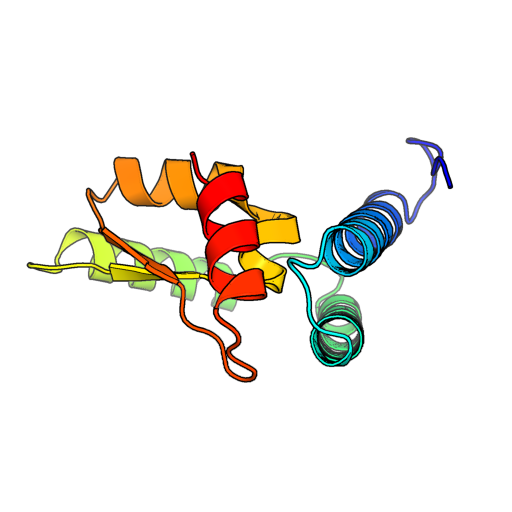ER A C 1
ATOM 568 O O . SER A 1 74 ? -4.438 -3.235 5.310 1.00 97.31 74 SER A O 1
ATOM 570 N N . VAL A 1 75 ? -4.401 -1.897 7.112 1.00 97.69 75 VAL A N 1
ATOM 571 C CA . VAL A 1 75 ? -3.576 -0.829 6.549 1.00 97.69 75 VAL A CA 1
ATOM 572 C C . VAL A 1 75 ? -2.320 -0.651 7.387 1.00 97.69 75 VAL A C 1
ATOM 574 O O . VAL A 1 75 ? -2.368 -0.467 8.600 1.00 97.69 75 VAL A O 1
ATOM 577 N N . ASN A 1 76 ? -1.176 -0.614 6.709 1.00 96.50 76 ASN A N 1
ATOM 578 C CA . ASN A 1 76 ? 0.088 -0.175 7.286 1.00 96.50 76 ASN A CA 1
ATOM 579 C C . ASN A 1 76 ? 0.580 1.108 6.597 1.00 96.50 76 ASN A C 1
ATOM 581 O O . ASN A 1 76 ? -0.029 1.603 5.649 1.00 96.50 76 ASN A O 1
ATOM 585 N N . GLY A 1 77 ? 1.731 1.624 7.032 1.00 96.62 77 GLY A N 1
ATOM 586 C CA . GLY A 1 77 ? 2.304 2.843 6.454 1.00 96.62 77 GLY A CA 1
ATOM 587 C C . GLY A 1 77 ? 2.585 2.789 4.945 1.00 96.62 77 GLY A C 1
ATOM 588 O O . GLY A 1 77 ? 2.396 3.788 4.262 1.00 96.62 77 GLY A O 1
ATOM 589 N N . ASN A 1 78 ? 3.004 1.642 4.398 1.00 97.62 78 ASN A N 1
ATOM 590 C CA . ASN A 1 78 ? 3.260 1.516 2.958 1.00 97.62 78 ASN A CA 1
ATOM 591 C C . ASN A 1 78 ? 1.947 1.542 2.161 1.00 97.62 78 ASN A C 1
ATOM 593 O O . ASN A 1 78 ? 1.886 2.187 1.119 1.00 97.62 78 ASN A O 1
ATOM 597 N N . VAL A 1 79 ? 0.898 0.880 2.661 1.00 97.88 79 VAL A N 1
ATOM 598 C CA . VAL A 1 79 ? -0.449 0.924 2.064 1.00 97.88 79 VAL A CA 1
ATOM 599 C C . VAL A 1 79 ? -0.981 2.357 2.076 1.00 97.88 79 VAL A C 1
ATOM 601 O O . VAL A 1 79 ? -1.395 2.867 1.037 1.00 97.88 79 VAL A O 1
ATOM 604 N N . ALA A 1 80 ? -0.874 3.034 3.222 1.00 96.94 80 ALA A N 1
ATOM 605 C CA . ALA A 1 80 ? -1.284 4.425 3.393 1.00 96.94 80 ALA A CA 1
ATOM 606 C C . ALA A 1 80 ? -0.564 5.388 2.430 1.00 96.94 80 ALA A C 1
ATOM 608 O O . ALA A 1 80 ? -1.187 6.292 1.885 1.00 96.94 80 ALA A O 1
ATOM 609 N N . ALA A 1 81 ? 0.733 5.188 2.187 1.00 97.00 81 ALA A N 1
ATOM 610 C CA . ALA A 1 81 ? 1.504 6.046 1.289 1.00 97.00 81 ALA A CA 1
ATOM 611 C C . ALA A 1 81 ? 1.228 5.794 -0.204 1.00 97.00 81 ALA A C 1
ATOM 613 O O . ALA A 1 81 ? 1.375 6.709 -1.013 1.00 97.00 81 ALA A O 1
ATOM 614 N N . LEU A 1 82 ? 0.867 4.563 -0.585 1.00 97.38 82 LEU A N 1
ATOM 615 C CA . LEU A 1 82 ? 0.813 4.159 -1.994 1.00 97.38 82 LEU A CA 1
ATOM 616 C C . LEU A 1 82 ? -0.595 4.069 -2.576 1.00 97.38 82 LEU A C 1
ATOM 618 O O . LEU A 1 82 ? -0.786 4.443 -3.729 1.00 97.38 82 LEU A O 1
ATOM 622 N N . VAL A 1 83 ? -1.551 3.536 -1.816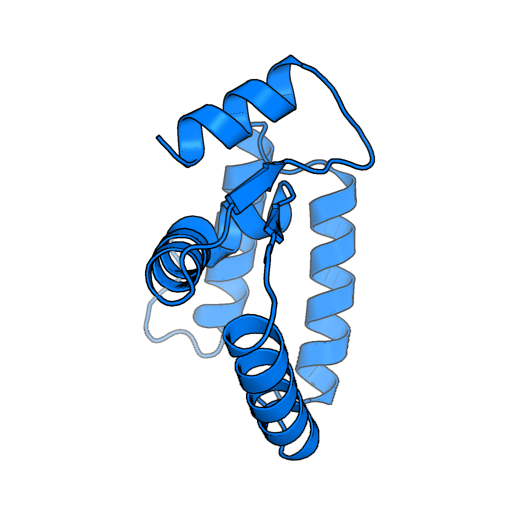 1.00 97.44 83 VAL A N 1
ATOM 623 C CA . VAL A 1 83 ? -2.861 3.109 -2.343 1.00 97.44 83 VAL A CA 1
ATOM 624 C C . VAL A 1 83 ? -4.007 3.483 -1.405 1.00 97.44 83 VAL A C 1
ATOM 626 O O . VAL A 1 83 ? -5.000 2.764 -1.279 1.00 97.44 83 VAL A O 1
ATOM 629 N N . ARG A 1 84 ? -3.873 4.606 -0.690 1.00 96.06 84 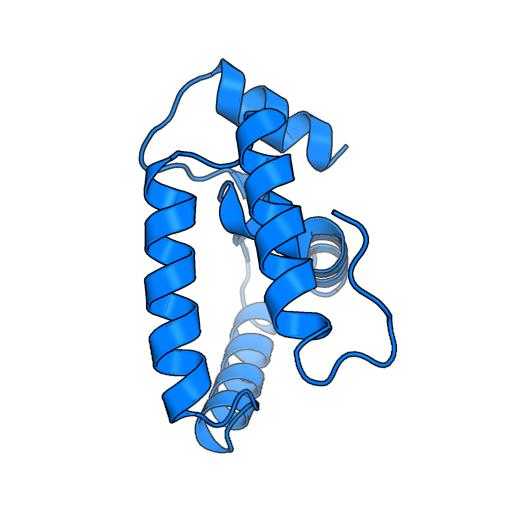ARG A N 1
ATOM 630 C CA . ARG A 1 84 ? -4.900 5.096 0.240 1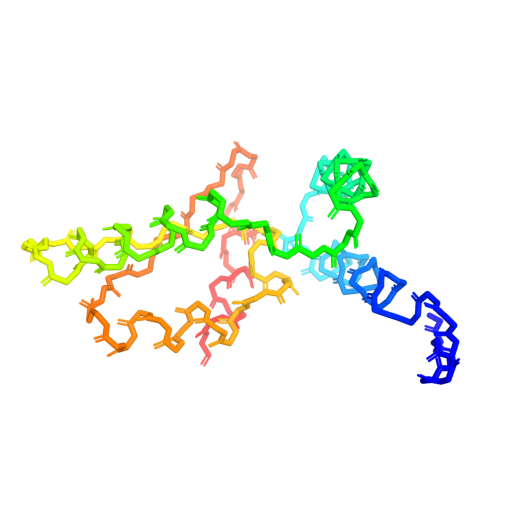.00 96.06 84 ARG A CA 1
ATOM 631 C C . ARG A 1 84 ? -6.267 5.217 -0.430 1.00 96.06 84 ARG A C 1
ATOM 633 O O . ARG A 1 84 ? -7.252 4.700 0.088 1.00 96.06 84 ARG A O 1
ATOM 640 N N . SER A 1 85 ? -6.333 5.935 -1.549 1.00 96.44 85 SER A N 1
ATOM 641 C CA . SER A 1 85 ? -7.600 6.247 -2.217 1.00 96.44 85 SER A CA 1
ATOM 642 C C . SER A 1 85 ? -8.304 4.975 -2.689 1.00 96.44 85 SER A C 1
ATOM 644 O O . SER A 1 85 ? -9.514 4.838 -2.534 1.00 96.44 85 SER A O 1
ATOM 646 N N . GLU A 1 86 ? -7.537 4.018 -3.203 1.00 97.25 86 GLU A N 1
ATOM 647 C CA . GLU A 1 86 ? -7.992 2.702 -3.637 1.00 97.25 86 GLU A CA 1
ATOM 648 C C . GLU A 1 86 ? -8.438 1.841 -2.452 1.00 97.25 86 GLU A C 1
ATOM 650 O O . GLU A 1 86 ? -9.436 1.138 -2.559 1.00 97.25 86 GLU A O 1
ATOM 655 N N . THR A 1 87 ? -7.754 1.936 -1.308 1.00 97.38 87 THR A N 1
ATOM 656 C CA . THR A 1 87 ? -8.148 1.251 -0.066 1.00 97.38 87 THR A CA 1
ATOM 657 C C . THR A 1 87 ? -9.504 1.756 0.429 1.00 97.38 87 THR A C 1
ATOM 659 O O . THR A 1 87 ? -10.379 0.951 0.735 1.00 97.38 87 THR A O 1
ATOM 662 N N . ILE A 1 88 ? -9.714 3.079 0.443 1.00 96.12 88 ILE A N 1
ATOM 663 C CA . ILE A 1 88 ? -11.001 3.699 0.802 1.00 96.12 88 ILE A CA 1
ATOM 664 C C . ILE A 1 88 ? -12.091 3.319 -0.209 1.00 96.12 88 ILE A C 1
ATOM 666 O O . ILE A 1 88 ? -13.232 3.058 0.165 1.00 96.12 88 ILE A O 1
ATOM 670 N N . ALA A 1 89 ? -11.764 3.302 -1.503 1.00 96.44 89 ALA A N 1
ATOM 671 C CA . ALA A 1 89 ? -12.713 2.900 -2.535 1.00 96.44 89 ALA A CA 1
ATOM 672 C C . ALA A 1 89 ? -13.124 1.430 -2.372 1.00 96.44 89 ALA A C 1
ATOM 674 O O . ALA A 1 89 ? -14.312 1.124 -2.427 1.00 96.44 89 ALA A O 1
ATOM 675 N N . LEU A 1 90 ? -12.160 0.538 -2.119 1.00 96.38 90 LEU A N 1
ATOM 676 C CA . LEU A 1 90 ? -12.424 -0.873 -1.866 1.00 96.38 90 LEU A CA 1
ATOM 677 C C . LEU A 1 90 ? -13.289 -1.047 -0.618 1.00 96.38 90 LEU A C 1
ATOM 679 O O . LEU A 1 90 ? -14.314 -1.712 -0.703 1.00 96.38 90 LEU A O 1
ATOM 683 N N . SER A 1 91 ? -12.948 -0.400 0.501 1.00 95.81 91 SER A N 1
ATOM 684 C CA . SER A 1 91 ? -13.712 -0.541 1.745 1.00 95.81 91 SER A CA 1
ATOM 685 C C . SER A 1 91 ? -15.178 -0.137 1.577 1.00 95.81 91 SER A C 1
ATOM 687 O O . SER A 1 91 ? -16.055 -0.816 2.093 1.00 95.81 91 SER A O 1
ATOM 689 N N . LYS A 1 92 ? -15.467 0.896 0.775 1.00 94.44 92 LYS A N 1
ATOM 690 C CA . LYS A 1 92 ? -16.839 1.334 0.463 1.00 94.44 92 LYS A CA 1
ATOM 691 C C . LYS A 1 92 ? -17.609 0.373 -0.445 1.00 94.44 92 LYS A C 1
ATOM 693 O O . LYS A 1 92 ? -18.833 0.335 -0.367 1.00 94.44 92 LYS A O 1
ATOM 698 N N . LEU A 1 93 ? -16.921 -0.358 -1.325 1.00 95.06 93 LEU A N 1
ATOM 699 C CA . LEU A 1 93 ? -17.550 -1.329 -2.230 1.00 95.06 93 LEU A CA 1
ATOM 700 C C . LEU A 1 93 ? -17.956 -2.620 -1.511 1.00 95.06 93 LEU A C 1
ATOM 702 O O . LEU A 1 93 ? -18.926 -3.256 -1.914 1.00 95.06 93 LEU A O 1
ATOM 706 N N . ILE A 1 94 ? -17.211 -3.000 -0.474 1.00 92.44 94 ILE A N 1
ATOM 707 C CA . ILE A 1 94 ? -17.420 -4.227 0.306 1.00 92.44 94 ILE A CA 1
ATOM 708 C C . ILE A 1 94 ? -17.641 -3.912 1.792 1.00 92.44 94 ILE A C 1
ATOM 710 O O . ILE A 1 94 ? -17.010 -4.568 2.610 1.00 92.44 94 ILE A O 1
ATOM 714 N N . PRO A 1 95 ? -18.501 -2.920 2.115 1.00 83.62 95 PRO A N 1
ATOM 715 C CA . PRO A 1 95 ? -18.550 -2.123 3.361 1.00 83.62 95 PRO A CA 1
ATOM 716 C C . PRO A 1 95 ? -17.696 -2.671 4.516 1.00 83.62 95 PRO A C 1
ATOM 718 O O . PRO A 1 95 ? -18.211 -3.151 5.520 1.00 83.62 95 PRO A O 1
ATOM 721 N N . ALA A 1 96 ? -16.378 -2.617 4.332 1.00 95.75 96 ALA A N 1
ATOM 722 C CA . ALA A 1 96 ? -15.397 -3.262 5.188 1.00 95.75 96 ALA A CA 1
ATOM 723 C C . ALA A 1 96 ? -14.795 -2.215 6.109 1.00 95.75 96 ALA A C 1
ATOM 725 O O . ALA A 1 96 ? -14.516 -1.089 5.679 1.00 95.75 96 ALA A O 1
ATOM 726 N N . ASP A 1 97 ? -14.527 -2.601 7.349 1.00 96.50 97 ASP A N 1
ATOM 727 C CA . ASP A 1 97 ? -13.779 -1.739 8.250 1.00 96.50 97 ASP A CA 1
ATOM 728 C C . ASP A 1 97 ? -12.323 -1.633 7.782 1.00 96.50 97 ASP A C 1
ATOM 730 O O . ASP A 1 97 ? -11.756 -2.566 7.206 1.00 96.50 97 ASP A O 1
ATOM 734 N N . ILE A 1 98 ? -11.703 -0.479 8.020 1.00 96.88 98 ILE A N 1
ATOM 735 C CA . ILE A 1 98 ? -10.270 -0.282 7.802 1.00 96.88 98 ILE A CA 1
ATOM 736 C C . ILE A 1 98 ? -9.585 -0.278 9.165 1.00 96.88 98 ILE A C 1
ATOM 738 O O . ILE A 1 98 ? -9.888 0.560 10.012 1.00 96.88 98 ILE A O 1
ATOM 742 N N . GLU A 1 99 ? -8.617 -1.173 9.354 1.00 97.50 99 GLU A N 1
ATOM 743 C CA . GLU A 1 99 ? -7.853 -1.274 10.597 1.00 97.50 99 GLU A CA 1
ATOM 744 C C . GLU A 1 99 ? -6.388 -0.893 10.372 1.00 97.50 99 GLU A C 1
ATOM 746 O O . GLU A 1 99 ? -5.686 -1.498 9.559 1.00 97.50 99 GLU A O 1
ATOM 751 N N . ILE A 1 100 ? -5.892 0.088 11.129 1.00 97.25 100 ILE A N 1
ATOM 752 C CA . ILE A 1 100 ? -4.466 0.427 11.135 1.00 97.25 100 ILE A CA 1
ATOM 753 C C . ILE A 1 100 ? -3.714 -0.635 11.942 1.00 97.25 100 ILE A C 1
ATOM 755 O O . ILE A 1 100 ? -3.851 -0.708 13.160 1.00 97.25 100 ILE A O 1
ATOM 759 N N . ASN A 1 101 ? -2.864 -1.413 11.273 1.00 96.69 101 ASN A N 1
ATOM 760 C CA . ASN A 1 101 ? -2.053 -2.455 11.895 1.00 96.69 101 ASN A CA 1
ATOM 761 C C . ASN A 1 101 ? -0.568 -2.244 11.560 1.00 96.69 101 ASN A C 1
ATOM 763 O O . ASN A 1 101 ? -0.152 -2.249 10.396 1.00 96.69 101 ASN A O 1
ATOM 767 N N . LEU A 1 102 ? 0.246 -2.004 12.592 1.00 94.06 102 LEU A N 1
ATOM 768 C CA . LEU A 1 102 ? 1.641 -1.588 12.453 1.00 94.06 102 LEU A CA 1
ATOM 769 C C . LEU A 1 102 ? 2.573 -2.529 13.209 1.00 94.06 102 LEU A C 1
ATOM 771 O O . LEU A 1 102 ? 2.428 -2.723 14.408 1.00 94.06 102 LEU A O 1
ATOM 775 N N . PHE A 1 103 ? 3.611 -3.015 12.523 1.00 89.50 103 PHE A N 1
ATOM 776 C CA . PHE A 1 103 ? 4.669 -3.805 13.159 1.00 89.50 103 PHE A CA 1
ATOM 777 C C . PHE A 1 103 ? 5.480 -2.974 14.168 1.00 89.50 103 PHE A C 1
ATOM 779 O O . PHE A 1 103 ? 5.601 -3.325 15.335 1.00 89.50 103 PHE A O 1
ATOM 786 N N . TYR A 1 104 ? 6.022 -1.837 13.718 1.00 87.00 104 TYR A N 1
ATOM 787 C CA . TYR A 1 104 ? 6.640 -0.838 14.593 1.00 87.00 104 TYR A CA 1
ATOM 788 C C . TYR A 1 104 ? 5.590 0.213 14.923 1.00 87.00 104 TYR A C 1
ATOM 790 O O . TYR A 1 104 ? 5.462 1.216 14.208 1.00 87.00 104 TYR A O 1
ATOM 798 N N . TRP A 1 105 ? 4.796 -0.084 15.946 1.00 93.81 105 TRP A N 1
ATOM 799 C CA . TRP A 1 105 ? 3.745 0.801 16.415 1.00 93.81 105 TRP A CA 1
ATOM 800 C C . TRP A 1 105 ? 4.326 1.959 17.232 1.00 93.81 105 TRP A C 1
ATOM 802 O O . TRP A 1 105 ? 5.184 1.781 18.096 1.00 93.81 105 TRP A O 1
ATOM 812 N N . SER A 1 106 ? 3.822 3.155 16.955 1.00 93.94 106 SER A N 1
ATOM 813 C CA . SER A 1 106 ? 3.863 4.289 17.866 1.00 93.94 106 SER A CA 1
ATOM 814 C C . SER A 1 106 ? 2.554 5.047 17.708 1.00 93.94 106 SER A C 1
ATOM 816 O O . SER A 1 106 ? 2.003 5.106 16.604 1.00 93.94 106 SER A O 1
ATOM 818 N N . LYS A 1 107 ? 2.071 5.648 18.798 1.00 95.69 107 LYS A N 1
ATOM 819 C CA . LYS A 1 107 ? 0.825 6.416 18.765 1.00 95.69 107 LYS A CA 1
ATOM 820 C C . LYS A 1 107 ? 0.880 7.545 17.732 1.00 95.69 107 LYS A C 1
ATOM 822 O O . LYS A 1 107 ? -0.022 7.682 16.921 1.00 95.69 107 LYS A O 1
ATOM 827 N N . GLU A 1 108 ? 2.004 8.256 17.676 1.00 95.31 108 GLU A N 1
ATOM 828 C CA . GLU A 1 108 ? 2.239 9.313 16.688 1.00 95.31 108 GLU A CA 1
ATOM 829 C C . GLU A 1 108 ? 2.086 8.816 15.242 1.00 95.31 108 GLU A C 1
ATOM 831 O O . GLU A 1 108 ? 1.466 9.478 14.414 1.00 95.31 108 GLU A O 1
ATOM 836 N N . ARG A 1 109 ? 2.636 7.641 14.921 1.00 94.88 109 ARG A N 1
ATOM 837 C CA . ARG A 1 109 ? 2.560 7.085 13.569 1.00 94.88 109 ARG A CA 1
ATOM 838 C C . ARG A 1 109 ? 1.157 6.602 13.229 1.00 94.88 109 ARG A C 1
ATOM 840 O O . ARG A 1 109 ? 0.709 6.791 12.103 1.00 94.88 109 ARG A O 1
ATOM 847 N N . GLU A 1 110 ? 0.474 5.984 14.186 1.00 96.50 110 GLU A N 1
ATOM 848 C CA . GLU A 1 110 ? -0.932 5.612 14.040 1.00 96.50 110 GLU A CA 1
ATOM 849 C C . GLU A 1 110 ? -1.798 6.848 13.765 1.00 96.50 110 GLU A C 1
ATOM 851 O O . GLU A 1 110 ? -2.586 6.830 12.826 1.00 96.50 110 GLU A O 1
ATOM 856 N N . ASP A 1 111 ? -1.603 7.934 14.517 1.00 96.75 111 ASP A N 1
ATOM 857 C CA . ASP A 1 111 ? -2.366 9.175 14.361 1.00 96.75 111 ASP A CA 1
ATOM 858 C C . ASP A 1 111 ? -2.064 9.865 13.022 1.00 96.75 111 ASP A C 1
ATOM 860 O O . ASP A 1 111 ? -2.985 10.315 12.343 1.00 96.75 111 ASP A O 1
ATOM 864 N N . ARG A 1 112 ? -0.800 9.875 12.575 1.00 96.06 112 ARG A N 1
ATOM 865 C CA . ARG A 1 112 ? -0.419 10.362 11.234 1.00 96.06 112 ARG A CA 1
ATOM 866 C C . ARG A 1 112 ? -1.061 9.542 10.116 1.00 96.06 112 ARG A C 1
ATOM 868 O O . ARG A 1 112 ? -1.510 10.109 9.124 1.00 96.06 112 ARG A O 1
ATOM 875 N N . ILE A 1 113 ? -1.110 8.215 10.261 1.00 95.62 113 ILE A N 1
ATOM 876 C CA . ILE A 1 113 ? -1.792 7.347 9.294 1.00 95.62 113 ILE A CA 1
ATOM 877 C C . ILE A 1 113 ? -3.292 7.622 9.325 1.00 95.62 113 ILE A C 1
ATOM 879 O O . ILE A 1 113 ? -3.880 7.800 8.268 1.00 95.62 113 ILE A O 1
ATOM 883 N N . ARG A 1 114 ? -3.908 7.713 10.505 1.00 95.19 114 ARG A N 1
ATOM 884 C CA . ARG A 1 114 ? -5.338 8.001 10.655 1.00 95.19 114 ARG A CA 1
ATOM 885 C C . ARG A 1 114 ? -5.723 9.318 9.987 1.00 95.19 114 ARG A C 1
ATOM 887 O O . ARG A 1 114 ? -6.613 9.317 9.148 1.00 95.19 114 ARG A O 1
ATOM 894 N N . ALA A 1 115 ? -4.981 10.388 10.265 1.00 93.62 115 ALA A N 1
ATOM 895 C CA . ALA A 1 115 ? -5.183 11.696 9.647 1.00 93.62 115 ALA A CA 1
ATOM 896 C C . ALA A 1 115 ? -5.014 11.672 8.119 1.00 93.62 115 ALA A C 1
ATOM 898 O O . ALA A 1 115 ? -5.544 12.532 7.426 1.00 93.62 115 ALA A O 1
ATOM 899 N N . ALA A 1 116 ? -4.281 10.698 7.566 1.00 87.81 116 ALA A N 1
ATOM 900 C CA . ALA A 1 116 ? -4.202 10.534 6.123 1.00 87.81 116 ALA A CA 1
ATOM 901 C C . ALA A 1 116 ? -5.490 9.944 5.526 1.00 87.81 116 ALA A C 1
ATOM 903 O O . ALA A 1 116 ? -5.695 10.147 4.334 1.00 87.81 116 ALA A O 1
ATOM 904 N N . PHE A 1 117 ? -6.309 9.216 6.294 1.00 87.56 117 PHE A N 1
ATOM 905 C CA . PHE A 1 117 ? -7.554 8.559 5.856 1.00 87.56 117 PHE A CA 1
ATOM 906 C C . PHE A 1 117 ? -8.837 9.351 6.167 1.00 87.56 117 PHE A C 1
ATOM 908 O O . PHE A 1 117 ? -9.894 8.977 5.655 1.00 87.56 117 PHE A O 1
ATOM 915 N N . GLU A 1 118 ? -8.738 10.409 6.972 1.00 80.81 118 GLU A N 1
ATOM 916 C CA . GLU A 1 118 ? -9.792 11.408 7.225 1.00 80.81 118 GLU A CA 1
ATOM 917 C C . GLU A 1 118 ? -9.848 12.464 6.105 1.00 80.81 118 GLU A C 1
ATOM 919 O O . GLU A 1 118 ? -10.979 12.863 5.741 1.00 80.81 118 GLU A O 1
#

pLDDT: mean 95.55, std 4.49, range [60.59, 98.69]

Sequence (118 aa):
MQVPTDHPRYRSLKIRELLVKGLEDGIVGKTGLIAHGRGEAFDYLYAEKSQGFALEAIRASAATLLLADHPVISVNGNVAALVRSETIALSKLIPADIEINLFYWSKEREDRIRAAFE

Radius of gyration: 15.69 Å; chains: 1; bounding box: 34×32×40 Å

Foldseek 3Di:
DDDDPPDPCNPVVVLLVLQVVLVVLLQADPVNSVVVVVVVVVCVVVVVDQDPVNVVVVVVVLVVLLPDPAAEAEDGSSCLSHPLVVSVVVCVVSVHHYHHDYPPDDPVNVVSSVVSND

Secondary structure (DSSP, 8-state):
----TT-TTHHHHHHHHHHHHHHHTTSS-HHHHHHHHHHHHHHHHTTTS--HHHHHHHHHHHHHHHH-SS-EEEE-HHHHHHSHHHHHHHHHHTT-EEEE--SS--HHHHHHHHHHH-